Protein AF-A0A959ULF6-F1 (afdb_monomer_lite)

Structure (mmCIF, N/CA/C/O backbone):
data_AF-A0A959ULF6-F1
#
_entry.id   AF-A0A959ULF6-F1
#
loop_
_atom_site.group_PDB
_atom_site.id
_atom_site.type_symbol
_atom_site.label_atom_id
_atom_site.label_alt_id
_atom_site.label_comp_id
_atom_site.label_asym_id
_atom_site.label_entity_id
_atom_site.label_seq_id
_atom_site.pdbx_PDB_ins_code
_atom_site.Cartn_x
_atom_site.Cartn_y
_atom_site.Cartn_z
_atom_site.occupancy
_atom_site.B_iso_or_equiv
_atom_site.auth_seq_id
_atom_site.auth_comp_id
_atom_site.auth_asym_id
_atom_site.auth_atom_id
_atom_site.pdbx_PDB_model_num
ATOM 1 N N . MET A 1 1 ? -5.335 -22.386 24.716 1.00 41.78 1 MET A N 1
ATOM 2 C CA . MET A 1 1 ? -3.888 -22.626 24.497 1.00 41.78 1 MET A CA 1
ATOM 3 C C . MET A 1 1 ? -3.530 -22.444 23.014 1.00 41.78 1 MET A C 1
ATOM 5 O O . MET A 1 1 ? -3.342 -23.422 22.310 1.00 41.78 1 MET A O 1
ATOM 9 N N . LYS A 1 2 ? -3.488 -21.204 22.499 1.00 46.75 2 LYS A N 1
ATOM 10 C CA . LYS A 1 2 ? -3.281 -20.907 21.059 1.00 46.75 2 LYS A CA 1
ATOM 11 C C . LYS A 1 2 ? -2.178 -19.849 20.859 1.00 46.75 2 LYS A C 1
ATOM 13 O O . LYS A 1 2 ? -2.326 -18.931 20.067 1.00 46.75 2 LYS A O 1
ATOM 18 N N . GLY A 1 3 ? -1.118 -19.937 21.671 1.00 54.38 3 GLY A N 1
ATOM 19 C CA . GLY A 1 3 ? -0.104 -18.883 21.826 1.00 54.38 3 GLY A CA 1
ATOM 20 C C . GLY A 1 3 ? 1.306 -19.218 21.330 1.00 54.38 3 GLY A C 1
ATOM 21 O O . GLY A 1 3 ? 2.137 -18.322 21.304 1.00 54.38 3 GLY A O 1
ATOM 22 N N . ASN A 1 4 ? 1.599 -20.460 20.921 1.00 58.84 4 ASN A N 1
ATOM 23 C CA . ASN A 1 4 ? 2.976 -20.844 20.564 1.00 58.84 4 ASN A CA 1
ATOM 24 C C . ASN A 1 4 ? 3.213 -20.979 19.048 1.00 58.84 4 ASN A C 1
ATOM 26 O O . ASN A 1 4 ? 4.299 -20.689 18.560 1.00 58.84 4 ASN A O 1
ATOM 30 N N . SER A 1 5 ? 2.198 -21.350 18.262 1.00 54.22 5 SER A N 1
ATOM 31 C CA . SER A 1 5 ? 2.378 -21.621 16.826 1.00 54.22 5 SER A CA 1
ATOM 32 C C . SER A 1 5 ? 2.643 -20.358 15.998 1.00 54.22 5 SER A C 1
ATOM 34 O O . SER A 1 5 ? 3.479 -20.388 15.105 1.00 54.22 5 SER A O 1
ATOM 36 N N . ALA A 1 6 ? 2.001 -19.227 16.316 1.00 60.16 6 ALA A N 1
ATOM 37 C CA . ALA A 1 6 ? 2.227 -17.965 15.600 1.00 60.16 6 ALA A CA 1
ATOM 38 C C . ALA A 1 6 ? 3.616 -17.365 15.890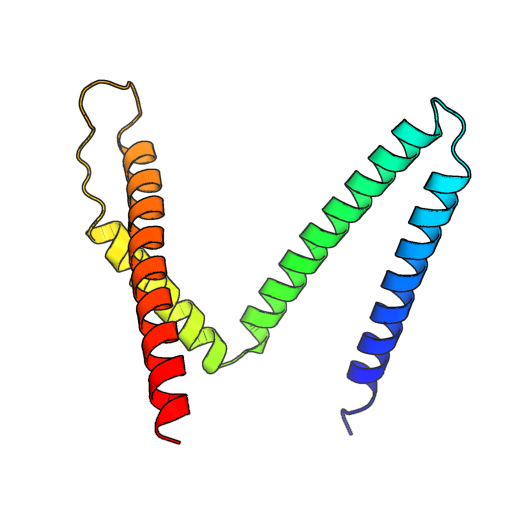 1.00 60.16 6 ALA A C 1
ATOM 40 O O . ALA A 1 6 ? 4.269 -16.842 14.990 1.00 60.16 6 ALA A O 1
ATOM 41 N N . ALA A 1 7 ? 4.100 -17.502 17.130 1.00 60.44 7 ALA A N 1
ATOM 42 C CA . ALA A 1 7 ? 5.442 -17.072 17.518 1.00 60.44 7 ALA A CA 1
ATOM 43 C C . ALA A 1 7 ? 6.532 -17.941 16.869 1.00 60.44 7 ALA A C 1
ATOM 45 O O . ALA A 1 7 ? 7.565 -17.425 16.446 1.00 60.44 7 ALA A O 1
ATOM 46 N N . LEU A 1 8 ? 6.288 -19.250 16.741 1.00 61.25 8 LEU A N 1
ATOM 47 C CA . LEU A 1 8 ? 7.187 -20.170 16.044 1.00 61.25 8 LEU A CA 1
ATOM 48 C C . LEU A 1 8 ? 7.229 -19.896 14.537 1.00 61.25 8 LEU A C 1
ATOM 50 O O . LEU A 1 8 ? 8.318 -19.832 13.978 1.00 61.25 8 LEU A O 1
ATOM 54 N N . VAL A 1 9 ? 6.083 -19.651 13.893 1.00 66.06 9 VAL A N 1
ATOM 55 C CA . VAL A 1 9 ? 6.031 -19.271 12.469 1.00 66.06 9 VAL A CA 1
ATOM 56 C C . VAL A 1 9 ? 6.764 -17.949 12.227 1.00 66.06 9 VAL A C 1
ATOM 58 O O . VAL A 1 9 ? 7.538 -17.856 11.279 1.00 66.06 9 VAL A O 1
ATOM 61 N N . GLY A 1 10 ? 6.597 -16.960 13.113 1.00 69.44 10 GLY A N 1
ATOM 62 C CA . GLY A 1 10 ? 7.327 -15.692 13.039 1.00 69.44 10 GLY A CA 1
ATOM 63 C C . GLY A 1 10 ? 8.842 -15.879 13.136 1.00 69.44 10 GLY A C 1
ATOM 64 O O . GLY A 1 10 ? 9.576 -15.389 12.283 1.00 69.44 10 GLY A O 1
ATOM 65 N N . LYS A 1 11 ? 9.316 -16.664 14.112 1.00 74.38 11 LYS A N 1
ATOM 66 C CA . LYS A 1 11 ? 10.748 -16.962 14.256 1.00 74.38 11 LYS A CA 1
ATOM 67 C C . LYS A 1 11 ? 11.301 -17.746 13.063 1.00 74.38 11 LYS A C 1
ATOM 69 O O . LYS A 1 11 ? 12.363 -17.398 12.561 1.00 74.38 11 LYS A O 1
ATOM 74 N N . VAL A 1 12 ? 10.591 -18.763 12.574 1.00 76.06 12 VAL A N 1
ATOM 75 C CA . VAL A 1 12 ? 11.025 -19.563 11.412 1.00 76.06 12 VAL A CA 1
ATOM 76 C C . VAL A 1 12 ? 11.077 -18.711 10.141 1.00 76.06 12 VAL A C 1
ATOM 78 O O . VAL A 1 12 ? 12.045 -18.804 9.392 1.00 76.06 12 VAL A O 1
ATOM 81 N N . ALA A 1 13 ? 10.102 -17.823 9.927 1.00 74.62 13 ALA A N 1
ATOM 82 C CA . ALA A 1 13 ? 10.119 -16.886 8.806 1.00 74.62 13 ALA A CA 1
ATOM 83 C C . ALA A 1 13 ? 11.306 -15.911 8.886 1.00 74.62 13 ALA A C 1
ATOM 85 O O . ALA A 1 13 ? 11.979 -15.683 7.884 1.00 74.62 13 ALA A O 1
ATOM 86 N N . GLN A 1 14 ? 11.618 -15.386 10.076 1.00 75.12 14 GLN A N 1
ATOM 87 C CA . GLN A 1 14 ? 12.785 -14.518 10.281 1.00 75.12 14 GLN A CA 1
ATOM 88 C C . GLN A 1 14 ? 14.101 -15.234 9.954 1.00 75.12 14 GLN A C 1
ATOM 90 O O . GLN A 1 14 ? 14.952 -14.669 9.269 1.00 75.12 14 GLN A O 1
ATOM 95 N N . TRP A 1 15 ? 14.253 -16.488 10.388 1.00 77.94 15 TRP A N 1
ATOM 96 C CA . TRP A 1 15 ? 15.430 -17.300 10.071 1.00 77.94 15 TRP A CA 1
ATOM 97 C C . TRP A 1 15 ? 15.523 -17.646 8.579 1.00 77.94 15 TRP A C 1
ATOM 99 O O . TRP A 1 15 ? 16.617 -17.614 8.021 1.00 77.94 15 TRP A O 1
ATOM 109 N N . ALA A 1 16 ? 14.397 -17.909 7.910 1.00 78.19 16 ALA A N 1
ATOM 110 C CA . ALA A 1 16 ? 14.365 -18.169 6.471 1.00 78.19 16 ALA A CA 1
ATOM 111 C C . ALA A 1 16 ? 14.781 -16.938 5.649 1.00 78.19 16 ALA A C 1
ATOM 113 O O . ALA A 1 16 ? 15.590 -17.056 4.731 1.00 78.19 16 ALA A O 1
ATOM 114 N N . ILE A 1 17 ? 14.284 -15.749 6.009 1.00 77.31 17 ILE A N 1
ATOM 115 C CA . ILE A 1 17 ? 14.652 -14.487 5.348 1.00 77.31 17 ILE A CA 1
ATOM 116 C C . ILE A 1 17 ? 16.138 -14.175 5.577 1.00 77.31 17 ILE A C 1
ATOM 118 O O . ILE A 1 17 ? 16.840 -13.801 4.637 1.00 77.31 17 ILE A O 1
ATOM 122 N N . ALA A 1 18 ? 16.640 -14.381 6.799 1.00 78.88 18 ALA A N 1
ATOM 123 C CA . ALA A 1 18 ? 18.051 -14.181 7.119 1.00 78.88 18 ALA A CA 1
ATOM 124 C C . ALA A 1 18 ? 18.966 -15.130 6.324 1.00 78.88 18 ALA A C 1
ATOM 126 O O . ALA A 1 18 ? 19.959 -14.685 5.753 1.00 78.88 18 ALA A O 1
ATOM 127 N N . ALA A 1 19 ? 18.612 -16.416 6.225 1.00 80.56 19 ALA A N 1
ATOM 128 C CA . ALA A 1 19 ? 19.371 -17.396 5.448 1.00 80.56 19 ALA A CA 1
ATOM 129 C C . ALA A 1 19 ? 19.409 -17.048 3.950 1.00 80.56 19 ALA A C 1
ATOM 131 O O . ALA A 1 19 ? 20.464 -17.128 3.321 1.00 80.56 19 ALA A O 1
ATOM 132 N N . LEU A 1 20 ? 18.279 -16.604 3.394 1.00 80.00 20 LEU A N 1
ATOM 133 C CA . LEU A 1 20 ? 18.176 -16.186 1.996 1.00 80.00 20 LEU A CA 1
ATOM 134 C C . LEU A 1 20 ? 19.049 -14.949 1.717 1.00 80.00 20 LEU A C 1
ATOM 136 O O . LEU A 1 20 ? 19.756 -14.912 0.712 1.00 80.00 20 LEU A O 1
ATOM 140 N N . GLY A 1 21 ? 19.083 -13.986 2.645 1.00 74.25 21 GLY A N 1
ATOM 141 C CA . GLY A 1 21 ? 19.983 -12.830 2.573 1.00 74.25 21 GLY A CA 1
ATOM 142 C C . GLY A 1 21 ? 21.469 -13.204 2.639 1.00 74.25 21 GLY A C 1
ATOM 143 O O . GLY A 1 21 ? 22.276 -12.656 1.893 1.00 74.25 21 GLY A O 1
ATOM 144 N N . ILE A 1 22 ? 21.844 -14.175 3.476 1.00 81.38 22 ILE A N 1
ATOM 145 C CA . ILE A 1 22 ? 23.235 -14.651 3.579 1.00 81.38 22 ILE A CA 1
ATOM 146 C C . ILE A 1 22 ? 23.687 -15.318 2.272 1.00 81.38 22 ILE A C 1
ATOM 148 O O . ILE A 1 22 ? 24.781 -15.040 1.783 1.00 81.38 22 ILE A O 1
ATOM 152 N N . ILE A 1 23 ? 22.831 -16.144 1.665 1.00 77.62 23 ILE A N 1
ATOM 153 C CA . ILE A 1 23 ? 23.078 -16.757 0.349 1.00 77.62 23 ILE A CA 1
ATOM 154 C C . ILE A 1 23 ? 23.310 -15.691 -0.726 1.00 77.62 23 ILE A C 1
ATOM 156 O O . ILE A 1 23 ? 24.233 -15.813 -1.533 1.00 77.62 23 ILE A O 1
ATOM 160 N N . PHE A 1 24 ? 22.521 -14.618 -0.691 1.00 71.56 24 PHE A N 1
ATOM 161 C CA . PHE A 1 24 ? 22.644 -13.491 -1.610 1.00 71.56 24 PHE A CA 1
ATOM 162 C C . PHE A 1 24 ? 24.021 -12.814 -1.516 1.00 71.56 24 PHE A C 1
ATOM 164 O O . PHE A 1 24 ? 24.662 -12.550 -2.533 1.00 71.56 24 PHE A O 1
ATOM 171 N N . VAL A 1 25 ? 24.515 -12.598 -0.292 1.00 73.50 25 VAL A N 1
ATOM 172 C CA . VAL A 1 25 ? 25.833 -11.996 -0.033 1.00 73.50 25 VAL A CA 1
ATOM 173 C C . VAL A 1 25 ? 26.972 -12.912 -0.489 1.00 73.50 25 VAL A C 1
ATOM 175 O O . VAL A 1 25 ? 27.910 -12.447 -1.133 1.00 73.50 25 VAL A O 1
ATOM 178 N N . ILE A 1 26 ? 26.890 -14.215 -0.211 1.00 74.38 26 ILE A N 1
ATOM 179 C CA . ILE A 1 26 ? 27.941 -15.177 -0.581 1.00 74.38 26 ILE A CA 1
ATOM 180 C C . ILE A 1 26 ? 28.106 -15.261 -2.104 1.00 74.38 26 ILE A C 1
ATOM 182 O O . ILE A 1 26 ? 29.236 -15.304 -2.592 1.00 74.38 26 ILE A O 1
ATOM 186 N N . MET A 1 27 ? 27.011 -15.252 -2.867 1.00 65.88 27 MET A N 1
ATOM 187 C CA . MET A 1 27 ? 27.083 -15.319 -4.330 1.00 65.88 27 MET A CA 1
ATOM 188 C C . MET A 1 27 ? 27.630 -14.036 -4.960 1.00 65.88 27 MET A C 1
ATOM 190 O O . MET A 1 27 ? 28.405 -14.125 -5.910 1.00 65.88 27 MET A O 1
ATOM 194 N N . ILE A 1 28 ? 27.283 -12.863 -4.416 1.00 70.56 28 ILE A N 1
ATOM 195 C CA . ILE A 1 28 ? 27.869 -11.584 -4.850 1.00 70.56 28 ILE A CA 1
ATOM 196 C C . ILE A 1 28 ? 29.385 -11.590 -4.634 1.00 70.56 28 ILE A C 1
ATOM 198 O O . ILE A 1 28 ? 30.132 -11.199 -5.526 1.00 70.56 28 ILE A O 1
ATOM 202 N N . LEU A 1 29 ? 29.844 -12.065 -3.474 1.00 70.81 29 LEU A N 1
ATOM 203 C CA . LEU A 1 29 ? 31.268 -12.072 -3.127 1.00 70.81 29 LEU A CA 1
ATOM 204 C C . LEU A 1 29 ? 32.071 -13.160 -3.859 1.00 70.81 29 LEU A C 1
ATOM 206 O O . LEU A 1 29 ? 33.273 -12.999 -4.046 1.00 70.81 29 LEU A O 1
ATOM 210 N N . SER A 1 30 ? 31.427 -14.251 -4.284 1.00 69.88 30 SER A N 1
ATOM 211 C CA . SER A 1 30 ? 32.088 -15.384 -4.959 1.00 69.88 30 SER A CA 1
ATOM 212 C C . SER A 1 30 ? 32.072 -15.290 -6.493 1.00 69.88 30 SER A C 1
ATOM 214 O O . SER A 1 30 ? 32.615 -16.159 -7.173 1.00 69.88 30 SER A O 1
ATOM 216 N N . GLY A 1 31 ? 31.415 -14.278 -7.063 1.00 63.69 31 GLY A N 1
ATOM 217 C CA . GLY A 1 31 ? 31.172 -14.169 -8.497 1.00 63.69 31 GLY A CA 1
ATOM 218 C C . GLY A 1 31 ? 32.318 -13.520 -9.276 1.00 63.69 31 GLY A C 1
ATOM 219 O O . GLY A 1 31 ? 32.463 -12.303 -9.256 1.00 63.69 31 GLY A O 1
ATOM 220 N N . SER A 1 32 ? 33.084 -14.305 -10.037 1.00 53.28 32 SER A N 1
ATOM 221 C CA . SER A 1 32 ? 34.097 -13.786 -10.964 1.00 53.28 32 SER A CA 1
ATOM 222 C C . SER A 1 32 ? 33.452 -13.139 -12.202 1.00 53.28 32 SER A C 1
ATOM 224 O O . SER A 1 32 ? 32.576 -13.724 -12.843 1.00 53.28 32 SER A O 1
ATOM 226 N N . GLU A 1 33 ? 33.882 -11.901 -12.459 1.00 62.62 33 GLU A N 1
ATOM 227 C CA . GLU A 1 33 ? 33.656 -10.860 -13.495 1.00 62.62 33 GLU A CA 1
ATOM 228 C C . GLU A 1 33 ? 32.584 -10.999 -14.608 1.00 62.62 33 GLU A C 1
ATOM 230 O O . GLU A 1 33 ? 32.109 -9.984 -15.105 1.00 62.62 33 GLU A O 1
ATOM 235 N N . SER A 1 34 ? 32.110 -12.191 -14.977 1.00 57.19 34 SER A N 1
ATOM 236 C CA . SER A 1 34 ? 30.993 -12.391 -15.925 1.00 57.19 34 SER A CA 1
ATOM 237 C C . SER A 1 34 ? 29.874 -13.287 -15.369 1.00 57.19 34 SER A C 1
ATOM 239 O O . SER A 1 34 ? 28.689 -13.074 -15.646 1.00 57.19 34 SER A O 1
ATOM 241 N N . SER A 1 35 ? 30.222 -14.240 -14.500 1.00 59.50 35 SER A N 1
ATOM 242 C CA . SER A 1 35 ? 29.253 -15.118 -13.830 1.00 59.50 35 SER A CA 1
ATOM 243 C C . SER A 1 35 ? 28.676 -14.484 -12.562 1.00 59.50 35 SER A C 1
ATOM 245 O O . SER A 1 35 ? 27.532 -14.759 -12.214 1.00 59.50 35 SER A O 1
ATOM 247 N N . GLY A 1 36 ? 29.422 -13.589 -11.903 1.00 60.31 36 GLY A N 1
ATOM 248 C CA . GLY A 1 36 ? 28.944 -12.877 -10.712 1.00 60.31 36 GLY A CA 1
ATOM 249 C C . GLY A 1 36 ? 27.790 -11.917 -10.990 1.00 60.31 36 GLY A C 1
ATOM 250 O O . GLY A 1 36 ? 26.821 -11.879 -10.237 1.00 60.31 36 GLY A O 1
ATOM 251 N N . ILE A 1 37 ? 27.849 -11.197 -12.113 1.00 64.75 37 ILE A N 1
ATOM 252 C CA . ILE A 1 37 ? 26.805 -10.241 -12.506 1.00 64.75 37 ILE A CA 1
ATOM 253 C C . ILE A 1 37 ? 25.544 -10.984 -12.961 1.00 64.75 37 ILE A C 1
ATOM 255 O O . ILE A 1 37 ? 24.455 -10.682 -12.482 1.00 64.75 37 ILE A O 1
ATOM 259 N N . ASN A 1 38 ? 25.678 -12.000 -13.822 1.00 70.00 38 ASN A N 1
ATOM 260 C CA . ASN A 1 38 ? 24.535 -12.806 -14.266 1.00 70.00 38 ASN A CA 1
ATOM 261 C C . ASN A 1 38 ? 23.920 -13.624 -13.118 1.00 70.00 38 ASN A C 1
ATOM 263 O O . ASN A 1 38 ? 22.699 -13.671 -12.981 1.00 70.00 38 ASN A O 1
ATOM 267 N N . GLY A 1 39 ? 24.749 -14.216 -12.253 1.00 72.12 39 GLY A N 1
ATOM 268 C CA . GLY A 1 39 ? 24.298 -14.936 -11.062 1.00 72.12 39 GLY A CA 1
ATOM 269 C C . GLY A 1 39 ? 23.606 -14.019 -10.050 1.00 72.12 39 GLY A C 1
ATOM 270 O O . GLY A 1 39 ? 22.535 -14.359 -9.549 1.00 72.12 39 GLY A O 1
ATOM 271 N N . GLY A 1 40 ? 24.163 -12.827 -9.815 1.00 69.25 40 GLY A N 1
ATOM 272 C CA . GLY A 1 40 ? 23.572 -11.785 -8.973 1.00 69.25 40 GLY A CA 1
ATOM 273 C C . GLY A 1 40 ? 22.244 -11.248 -9.518 1.00 69.25 40 GLY A C 1
ATOM 274 O O . GLY A 1 40 ? 21.301 -11.019 -8.758 1.00 69.25 40 GLY A O 1
ATOM 275 N N . LEU A 1 41 ? 22.123 -11.101 -10.839 1.00 77.44 41 LEU A N 1
ATOM 276 C CA . LEU A 1 41 ? 20.890 -10.645 -11.482 1.00 77.44 41 LEU A CA 1
ATOM 277 C C . LEU A 1 41 ? 19.793 -11.719 -11.437 1.00 77.44 41 LEU A C 1
ATOM 279 O O . LEU A 1 41 ? 18.646 -11.412 -11.114 1.00 77.44 41 LEU A O 1
ATOM 283 N N . PHE A 1 42 ? 20.142 -12.985 -11.687 1.00 78.50 42 PHE A N 1
ATOM 284 C CA . PHE A 1 42 ? 19.198 -14.104 -11.632 1.00 78.5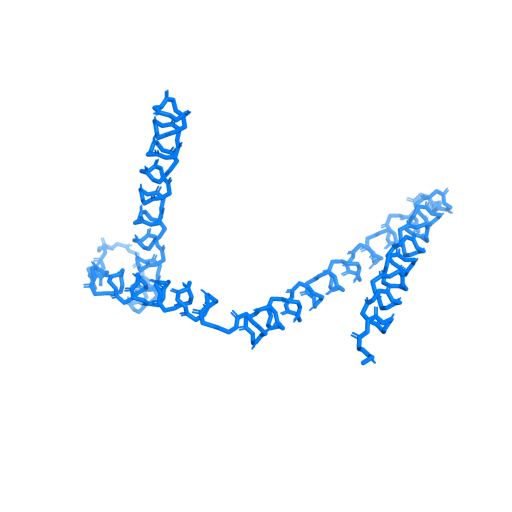0 42 PHE A CA 1
ATOM 285 C C . PHE A 1 42 ? 18.615 -14.288 -10.226 1.00 78.50 42 PHE A C 1
ATOM 287 O O . PHE A 1 42 ? 17.399 -14.398 -10.059 1.00 78.50 42 PHE A O 1
ATOM 294 N N . ILE A 1 43 ? 19.463 -14.239 -9.194 1.00 71.25 43 ILE A N 1
ATOM 295 C CA . ILE A 1 43 ? 19.003 -14.356 -7.807 1.00 71.25 43 ILE A CA 1
ATOM 296 C C . ILE A 1 43 ? 18.211 -13.117 -7.360 1.00 71.25 43 ILE A C 1
ATOM 298 O O . ILE A 1 43 ? 17.239 -13.262 -6.624 1.00 71.25 43 ILE A O 1
ATOM 302 N N . SER A 1 44 ? 18.546 -11.915 -7.852 1.00 78.69 44 SER A N 1
ATOM 303 C CA . SER A 1 44 ? 17.749 -10.697 -7.623 1.00 78.69 44 SER A CA 1
ATOM 304 C C . SER A 1 44 ? 16.351 -10.812 -8.219 1.00 78.69 44 SER A C 1
ATOM 306 O O . SER A 1 44 ? 15.381 -10.412 -7.582 1.00 78.69 44 SER A O 1
ATOM 308 N N . TYR A 1 45 ? 16.226 -11.398 -9.412 1.00 81.88 45 TYR A N 1
ATOM 309 C CA . TYR A 1 45 ? 14.930 -11.621 -10.049 1.00 81.88 45 TYR A CA 1
ATOM 310 C C . TYR A 1 45 ? 14.082 -12.633 -9.267 1.00 81.88 45 TYR A C 1
ATOM 312 O O . TYR A 1 45 ? 12.898 -12.400 -9.030 1.00 81.88 45 TYR A O 1
ATOM 320 N N . ILE A 1 46 ? 14.702 -13.716 -8.785 1.00 81.44 46 ILE A N 1
ATOM 321 C CA . ILE A 1 46 ? 14.044 -14.696 -7.909 1.00 81.44 46 ILE A CA 1
ATOM 322 C C . ILE A 1 46 ? 13.630 -14.057 -6.579 1.00 81.44 46 ILE A C 1
ATOM 324 O O . ILE A 1 46 ? 12.503 -14.256 -6.132 1.00 81.44 46 ILE A O 1
ATOM 328 N N . ALA A 1 47 ? 14.509 -13.270 -5.955 1.00 80.69 47 ALA A N 1
ATOM 329 C CA . ALA A 1 47 ? 14.218 -12.575 -4.706 1.00 80.69 47 ALA A CA 1
ATOM 330 C C . ALA A 1 47 ? 13.085 -11.556 -4.885 1.00 80.69 47 ALA A C 1
ATOM 332 O O . ALA A 1 47 ? 12.171 -11.509 -4.066 1.00 80.69 47 ALA A O 1
ATOM 333 N N . PHE A 1 48 ? 13.091 -10.792 -5.979 1.00 81.94 48 PHE A N 1
ATOM 334 C CA . PHE A 1 48 ? 12.014 -9.868 -6.323 1.00 81.94 48 PHE A CA 1
ATOM 335 C C . PHE A 1 48 ? 10.689 -10.604 -6.544 1.00 81.94 48 PHE A C 1
ATOM 337 O O . PHE A 1 48 ? 9.670 -10.208 -5.981 1.00 81.94 48 PHE A O 1
ATOM 344 N N . GLY A 1 49 ? 10.705 -11.712 -7.291 1.00 83.69 49 GLY A N 1
ATOM 345 C CA . GLY A 1 49 ? 9.532 -12.559 -7.496 1.00 83.69 49 GLY A CA 1
ATOM 346 C C . GLY A 1 49 ? 8.983 -13.121 -6.184 1.00 83.69 49 GLY A C 1
ATOM 347 O O . GLY A 1 49 ? 7.783 -13.039 -5.930 1.00 83.69 49 GLY A O 1
ATOM 348 N N . LEU A 1 50 ? 9.855 -13.621 -5.304 1.00 82.25 50 LEU A N 1
ATOM 349 C CA . LEU A 1 50 ? 9.464 -14.121 -3.987 1.00 82.25 50 LEU A CA 1
ATOM 350 C C . LEU A 1 50 ? 8.875 -13.006 -3.118 1.00 82.25 50 LEU A C 1
ATOM 352 O O . LEU A 1 50 ? 7.818 -13.193 -2.524 1.00 82.25 50 LEU A O 1
ATOM 356 N N . CYS A 1 51 ? 9.516 -11.838 -3.076 1.00 80.44 51 CYS A N 1
ATOM 357 C CA . CYS A 1 51 ? 9.012 -10.671 -2.360 1.00 80.44 51 CYS A CA 1
ATOM 358 C C . CYS A 1 51 ? 7.645 -10.234 -2.887 1.00 80.44 51 CYS A C 1
ATOM 360 O O . CYS A 1 51 ? 6.758 -9.961 -2.085 1.00 80.44 51 CYS A O 1
ATOM 362 N N . ALA A 1 52 ? 7.446 -10.215 -4.206 1.00 83.31 52 ALA A N 1
ATOM 363 C CA . ALA A 1 52 ? 6.161 -9.889 -4.810 1.00 83.31 52 ALA A CA 1
ATOM 364 C C . ALA A 1 52 ? 5.078 -10.890 -4.384 1.00 83.31 52 ALA A C 1
ATOM 366 O O . ALA A 1 52 ? 4.016 -10.486 -3.916 1.00 83.31 52 ALA A O 1
ATOM 367 N N . VAL A 1 53 ? 5.359 -12.195 -4.456 1.00 85.00 53 VAL A N 1
ATOM 368 C CA . VAL A 1 53 ? 4.414 -13.240 -4.033 1.00 85.00 53 VAL A CA 1
ATOM 369 C C . VAL A 1 53 ? 4.105 -13.135 -2.541 1.00 85.00 53 VAL A C 1
ATOM 371 O O . VAL A 1 53 ? 2.938 -13.145 -2.156 1.00 85.00 53 VAL A O 1
ATOM 374 N N . VAL A 1 54 ? 5.121 -12.990 -1.689 1.00 79.69 54 VAL A N 1
ATOM 375 C CA . VAL A 1 54 ? 4.942 -12.850 -0.238 1.00 79.69 54 VAL A CA 1
ATOM 376 C C . VAL A 1 54 ? 4.155 -11.583 0.086 1.00 79.69 54 VAL A C 1
ATOM 378 O O . VAL A 1 54 ? 3.224 -11.652 0.881 1.00 79.69 54 VAL A O 1
ATOM 381 N N . ALA A 1 55 ? 4.460 -10.450 -0.550 1.00 80.62 55 ALA A N 1
ATOM 382 C CA . ALA A 1 55 ? 3.730 -9.201 -0.360 1.00 80.62 55 ALA A CA 1
ATOM 383 C C . ALA A 1 55 ? 2.255 -9.337 -0.758 1.00 80.62 55 ALA A C 1
ATOM 385 O O . ALA A 1 55 ? 1.382 -8.888 -0.017 1.00 80.62 55 ALA A O 1
ATOM 386 N N . LEU A 1 56 ? 1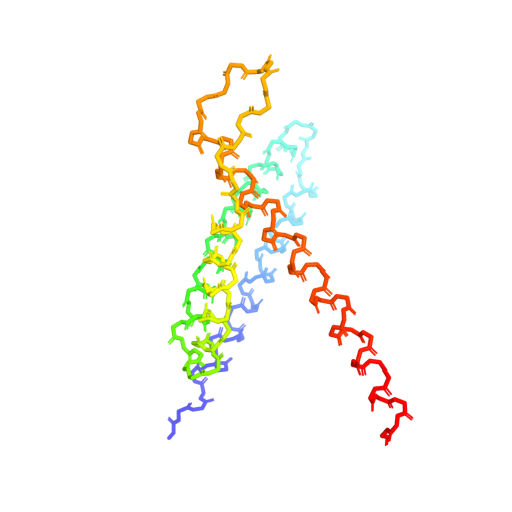.960 -10.009 -1.875 1.00 84.19 56 LEU A N 1
ATOM 387 C CA . LEU A 1 56 ? 0.586 -10.292 -2.291 1.00 84.19 56 LEU A CA 1
ATOM 388 C C . LEU A 1 56 ? -0.124 -11.208 -1.292 1.00 84.19 56 LEU A C 1
ATOM 390 O O . LEU A 1 56 ? -1.218 -10.885 -0.839 1.00 84.19 56 LEU A O 1
ATOM 394 N N . VAL A 1 57 ? 0.501 -12.316 -0.889 1.00 81.31 57 VAL A N 1
ATOM 395 C CA . VAL A 1 57 ? -0.089 -13.274 0.058 1.00 81.31 57 VAL A CA 1
ATOM 396 C C . VAL A 1 57 ? -0.325 -12.631 1.426 1.00 81.31 57 VAL A C 1
ATOM 398 O O . VAL A 1 57 ? -1.406 -12.781 1.990 1.00 81.31 57 VAL A O 1
ATOM 401 N N . PHE A 1 58 ? 0.635 -11.868 1.953 1.00 75.31 58 PHE A N 1
ATOM 402 C CA . PHE A 1 58 ? 0.471 -11.138 3.213 1.00 75.31 58 PHE A CA 1
ATOM 403 C C . PHE A 1 58 ? -0.572 -10.033 3.111 1.00 75.31 58 PHE A C 1
ATOM 405 O O . PHE A 1 58 ? -1.334 -9.845 4.056 1.00 75.31 58 PHE A O 1
ATOM 412 N N . SER A 1 59 ? -0.637 -9.328 1.981 1.00 74.12 59 SER A N 1
ATOM 413 C CA . SER A 1 59 ? -1.681 -8.338 1.730 1.00 74.12 59 SER A CA 1
ATOM 414 C C . SER A 1 59 ? -3.062 -8.997 1.736 1.00 74.12 59 SER A C 1
ATOM 416 O O . SER A 1 59 ? -3.938 -8.566 2.482 1.00 74.12 59 SER A O 1
ATOM 418 N N . LEU A 1 60 ? -3.244 -10.118 1.025 1.00 76.06 60 LEU A N 1
ATOM 419 C CA . LEU A 1 60 ? -4.507 -10.863 1.015 1.00 76.06 60 LEU A CA 1
ATOM 420 C C . LEU A 1 60 ? -4.869 -11.413 2.399 1.00 76.06 60 LEU A C 1
ATOM 422 O O . LEU A 1 60 ? -6.007 -11.269 2.839 1.00 76.06 60 LEU A O 1
ATOM 426 N N . ILE A 1 61 ? -3.920 -12.018 3.116 1.00 73.62 61 ILE A N 1
ATOM 427 C CA . ILE A 1 61 ? -4.165 -12.528 4.470 1.00 73.62 61 ILE A CA 1
ATOM 428 C C . ILE A 1 61 ? -4.480 -11.372 5.424 1.00 73.62 61 ILE A C 1
ATOM 430 O O . ILE A 1 61 ? -5.388 -11.496 6.241 1.00 73.62 61 ILE A O 1
ATOM 434 N N . GLY A 1 62 ? -3.791 -10.234 5.322 1.00 70.06 62 GLY A N 1
ATOM 435 C CA . GLY A 1 62 ? -4.067 -9.030 6.112 1.00 70.06 62 GLY A CA 1
ATOM 436 C C . GLY A 1 62 ? -5.452 -8.444 5.827 1.00 70.06 62 GLY A C 1
ATOM 437 O O . GLY A 1 62 ? -6.159 -8.032 6.750 1.00 70.06 62 GLY A O 1
ATOM 438 N N . VAL A 1 63 ? -5.878 -8.494 4.563 1.00 70.75 63 VAL A N 1
ATOM 439 C CA . VAL A 1 63 ? -7.224 -8.114 4.129 1.00 70.75 63 VAL A CA 1
ATOM 440 C C . VAL A 1 63 ? -8.289 -9.053 4.716 1.00 70.75 63 VAL A C 1
ATOM 442 O O . VAL A 1 63 ? -9.274 -8.605 5.300 1.00 70.75 63 VAL A O 1
ATOM 445 N N . LEU A 1 64 ? -8.080 -10.365 4.618 1.00 66.94 64 LEU A N 1
ATOM 446 C CA . LEU A 1 64 ? -9.051 -11.374 5.054 1.00 66.94 64 LEU A CA 1
ATOM 447 C C . LEU A 1 64 ? -9.100 -11.548 6.582 1.00 66.94 64 LEU A C 1
ATOM 449 O O . LEU A 1 64 ? -10.147 -11.878 7.136 1.00 66.94 64 LEU A O 1
ATOM 453 N N . SER A 1 65 ? -7.989 -11.312 7.284 1.00 69.31 65 SER A N 1
ATOM 454 C CA . SER A 1 65 ? -7.884 -11.487 8.742 1.00 69.31 65 SER A CA 1
ATOM 455 C C . SER A 1 65 ? -8.250 -10.240 9.552 1.00 69.31 65 SER A C 1
ATOM 457 O O . SER A 1 65 ? -8.545 -10.345 10.742 1.00 69.31 65 SER A O 1
ATOM 459 N N . GLY A 1 66 ? -8.267 -9.058 8.932 1.00 65.81 66 GLY A N 1
ATOM 460 C CA . GLY A 1 66 ? -8.407 -7.783 9.640 1.00 65.81 66 GLY A CA 1
ATOM 461 C C . GLY A 1 66 ? -9.826 -7.401 10.089 1.00 65.81 66 GLY A C 1
ATOM 462 O O . GLY A 1 66 ? -10.031 -6.319 10.652 1.00 65.81 66 GLY A O 1
ATOM 463 N N . GLY A 1 67 ? -10.815 -8.275 9.876 1.00 73.62 67 GLY A N 1
ATOM 464 C CA . GLY A 1 67 ? -12.179 -8.120 10.385 1.00 73.62 67 GLY A CA 1
ATOM 465 C C . GLY A 1 67 ? -12.798 -6.748 10.074 1.00 73.62 67 GLY A C 1
ATOM 466 O O . GLY A 1 67 ? -12.667 -6.214 8.975 1.00 73.62 67 GLY A O 1
ATOM 467 N N . LYS A 1 68 ? -13.469 -6.144 11.064 1.00 61.56 68 LYS A N 1
ATOM 468 C CA . LYS A 1 68 ? -14.239 -4.895 10.891 1.00 61.56 68 LYS A CA 1
ATOM 469 C C . LYS A 1 68 ? -13.387 -3.667 10.533 1.00 61.56 68 LYS A C 1
ATOM 471 O O . LYS A 1 68 ? -13.871 -2.792 9.825 1.00 61.56 68 LYS A O 1
ATOM 476 N N . LYS A 1 69 ? -12.134 -3.586 11.000 1.00 65.94 69 LYS A N 1
ATOM 477 C CA . LYS A 1 69 ? -11.267 -2.415 10.754 1.00 65.94 69 LYS A CA 1
ATOM 478 C C . LYS A 1 69 ? -10.711 -2.404 9.335 1.00 65.94 69 LYS A C 1
ATOM 480 O O . LYS A 1 69 ? -10.714 -1.364 8.686 1.00 65.94 69 LYS A O 1
ATOM 485 N N . THR A 1 70 ? -10.305 -3.565 8.839 1.00 72.44 70 THR A N 1
ATOM 486 C CA . THR A 1 70 ? -9.854 -3.708 7.455 1.00 72.44 70 THR A CA 1
ATOM 487 C C . THR A 1 70 ? -10.995 -3.530 6.464 1.00 72.44 70 THR A C 1
ATOM 489 O O . THR A 1 70 ? -10.814 -2.854 5.456 1.00 72.44 70 THR A O 1
ATOM 492 N N . LEU A 1 71 ? -12.195 -4.029 6.779 1.00 69.06 71 LEU A N 1
ATOM 493 C CA . LEU A 1 71 ? -13.371 -3.808 5.937 1.00 69.06 71 LEU A CA 1
ATOM 494 C C . LEU A 1 71 ? -13.740 -2.319 5.833 1.00 69.06 71 LEU A C 1
ATOM 496 O O . LEU A 1 71 ? -14.164 -1.870 4.776 1.00 69.06 71 LEU A O 1
ATOM 500 N N . MET A 1 72 ? -13.526 -1.540 6.898 1.00 71.44 72 MET A N 1
ATOM 501 C CA . MET A 1 72 ? -13.748 -0.092 6.884 1.00 71.44 72 MET A CA 1
ATOM 502 C C . MET A 1 72 ? -12.701 0.650 6.039 1.00 71.44 72 MET A C 1
ATOM 504 O O . MET A 1 72 ? -13.050 1.584 5.325 1.00 71.44 72 MET A O 1
ATOM 508 N N . GLY A 1 73 ? -11.439 0.205 6.062 1.00 74.44 73 GLY A N 1
ATOM 509 C CA . GLY A 1 73 ? -10.389 0.737 5.186 1.00 74.44 73 GLY A CA 1
ATOM 510 C C . GLY A 1 73 ? -10.638 0.424 3.707 1.00 74.44 73 GLY A C 1
ATOM 511 O O . GLY A 1 73 ? -10.575 1.316 2.867 1.00 74.44 73 GLY A O 1
ATOM 512 N N . ILE A 1 74 ? -10.998 -0.824 3.395 1.00 77.19 74 ILE A N 1
ATOM 513 C CA . ILE A 1 74 ? -11.325 -1.260 2.027 1.00 77.19 74 ILE A CA 1
ATOM 514 C C . ILE A 1 74 ? -12.610 -0.596 1.533 1.00 77.19 74 ILE A C 1
ATOM 516 O O . ILE A 1 74 ? -12.655 -0.126 0.403 1.00 77.19 74 ILE A O 1
ATOM 520 N N . GLY A 1 75 ? -13.639 -0.515 2.377 1.00 77.12 75 GLY A N 1
ATOM 521 C CA . GLY A 1 75 ? -14.889 0.167 2.056 1.00 77.12 75 GLY A CA 1
ATOM 522 C C . GLY A 1 75 ? -14.678 1.658 1.801 1.00 77.12 75 GLY A C 1
ATOM 523 O O . GLY A 1 75 ? -15.178 2.180 0.811 1.00 77.12 75 GLY A O 1
ATOM 524 N N . GLY A 1 76 ? -13.876 2.331 2.634 1.00 77.69 76 GLY A N 1
ATOM 525 C CA . GLY A 1 76 ? -13.505 3.731 2.423 1.00 77.69 76 GLY A CA 1
ATOM 526 C C . GLY A 1 76 ? -12.751 3.946 1.110 1.00 77.69 76 GLY A C 1
ATOM 527 O O . GLY A 1 76 ? -13.082 4.854 0.354 1.00 77.69 76 GLY A O 1
ATOM 528 N N . PHE A 1 77 ? -11.796 3.069 0.791 1.00 78.06 77 PHE A N 1
ATOM 529 C CA . PHE A 1 77 ? -11.080 3.109 -0.484 1.00 78.06 77 PHE A CA 1
ATOM 530 C C . PHE A 1 77 ? -12.011 2.863 -1.681 1.00 78.06 77 PHE A C 1
ATOM 532 O O . PHE A 1 77 ? -11.956 3.602 -2.656 1.00 78.06 77 PHE A O 1
ATOM 539 N N . ALA A 1 78 ? -12.923 1.891 -1.593 1.00 80.44 78 ALA A N 1
ATOM 540 C CA . ALA A 1 78 ? -13.892 1.603 -2.650 1.00 80.44 78 ALA A CA 1
ATOM 541 C C . ALA A 1 78 ? -14.858 2.773 -2.902 1.00 80.44 78 ALA A C 1
ATOM 543 O O . ALA A 1 78 ? -15.150 3.090 -4.054 1.00 80.44 78 ALA A O 1
ATOM 544 N N . VAL A 1 79 ? -15.318 3.453 -1.846 1.00 80.19 79 VAL A N 1
ATOM 545 C CA . VAL A 1 79 ? -16.140 4.667 -1.971 1.00 80.19 79 VAL A CA 1
ATOM 546 C C . VAL A 1 79 ? -15.355 5.786 -2.653 1.00 80.19 79 VAL A C 1
ATOM 548 O O . VAL A 1 79 ? -15.888 6.441 -3.542 1.00 80.19 79 VAL A O 1
ATOM 551 N N . LEU A 1 80 ? -14.080 5.977 -2.304 1.00 80.31 80 LEU A N 1
ATOM 552 C CA . LEU A 1 80 ? -13.223 6.961 -2.968 1.00 80.31 80 LEU A CA 1
ATOM 553 C C . LEU A 1 80 ? -12.992 6.622 -4.444 1.00 80.31 80 LEU A C 1
ATOM 555 O O . LEU A 1 80 ? -13.061 7.520 -5.277 1.00 80.31 80 LEU A O 1
ATOM 559 N N . CYS A 1 81 ? -12.799 5.345 -4.786 1.00 76.38 81 CYS A N 1
ATOM 560 C CA . CYS A 1 81 ? -12.729 4.894 -6.177 1.00 76.38 81 CYS A CA 1
ATOM 561 C C . CYS A 1 81 ? -14.018 5.210 -6.942 1.00 76.38 81 CYS A C 1
ATOM 563 O O . CYS A 1 81 ? -13.948 5.685 -8.069 1.00 76.38 81 CYS A O 1
ATOM 565 N N . LEU A 1 82 ? -15.188 4.988 -6.334 1.00 76.75 82 LEU A N 1
ATOM 566 C CA . LEU A 1 82 ? -16.475 5.328 -6.945 1.00 76.75 82 LEU A CA 1
ATOM 567 C C . LEU A 1 82 ? -16.620 6.836 -7.152 1.00 76.75 82 LEU A C 1
ATOM 569 O O . LEU A 1 82 ? -17.029 7.261 -8.226 1.00 76.75 82 LEU A O 1
ATOM 573 N N . VAL A 1 83 ? -16.247 7.650 -6.164 1.00 76.75 83 VAL A N 1
ATOM 574 C CA . VAL A 1 83 ? -16.268 9.115 -6.287 1.00 76.75 83 VAL A CA 1
ATOM 575 C C . VAL A 1 83 ? -15.309 9.580 -7.384 1.00 76.75 83 VAL A C 1
ATOM 577 O O . VAL A 1 83 ? -15.697 10.383 -8.226 1.00 76.75 83 VAL A O 1
ATOM 580 N N . ALA A 1 84 ? -14.094 9.033 -7.434 1.00 72.62 84 ALA A N 1
ATOM 581 C CA . ALA A 1 84 ? -13.120 9.350 -8.472 1.00 72.62 84 ALA A CA 1
ATOM 582 C C . ALA A 1 84 ? -13.580 8.900 -9.865 1.00 72.62 84 ALA A C 1
ATOM 584 O O . ALA A 1 84 ? -13.352 9.619 -10.828 1.00 72.62 84 ALA A O 1
ATOM 585 N N . TYR A 1 85 ? -14.261 7.756 -9.982 1.00 66.81 85 TYR A N 1
ATOM 586 C CA . TYR A 1 85 ? -14.819 7.271 -11.247 1.00 66.81 85 TYR A CA 1
ATOM 587 C C . TYR A 1 85 ? -16.020 8.099 -11.715 1.00 66.81 85 TYR A C 1
ATOM 589 O O . TYR A 1 85 ? -16.154 8.359 -12.903 1.00 66.81 85 TYR A O 1
ATOM 597 N N . LEU A 1 86 ? -16.876 8.551 -10.792 1.00 71.31 86 LEU A N 1
ATOM 598 C CA . LEU A 1 86 ? -18.010 9.429 -11.102 1.00 71.31 86 LEU A CA 1
ATOM 599 C C . LEU A 1 86 ? -17.566 10.854 -11.458 1.00 71.31 86 LEU A C 1
ATOM 601 O O . LEU A 1 86 ? -18.210 11.508 -12.272 1.00 71.31 86 LEU A O 1
ATOM 605 N N . MET A 1 87 ? -16.481 11.339 -10.848 1.00 67.75 87 MET A N 1
ATOM 606 C CA . MET A 1 87 ? -15.863 12.624 -11.189 1.00 67.75 87 MET A CA 1
ATOM 607 C C . MET A 1 87 ? -14.966 12.541 -12.430 1.00 67.75 87 MET A C 1
ATOM 609 O O . MET A 1 87 ? -14.687 13.572 -13.042 1.00 67.75 87 MET A O 1
ATOM 613 N N . ALA A 1 88 ? -14.513 11.343 -12.811 1.00 59.47 88 ALA A N 1
ATOM 614 C CA . ALA A 1 88 ? -13.780 11.119 -14.049 1.00 59.47 88 ALA A CA 1
ATOM 615 C C . ALA A 1 88 ? -14.736 11.265 -15.241 1.00 59.47 88 ALA A C 1
ATOM 617 O O . ALA A 1 88 ? -15.497 10.360 -15.583 1.00 59.47 88 ALA A O 1
ATOM 618 N N . SER A 1 89 ? -14.704 12.443 -15.859 1.00 53.16 89 SER A N 1
ATOM 619 C CA . SER A 1 89 ? -15.470 12.748 -17.065 1.00 53.16 89 SER A CA 1
ATOM 620 C C . SER A 1 89 ? -14.842 12.094 -18.306 1.00 53.16 89 SER A C 1
ATOM 622 O O . SER A 1 89 ? -13.621 12.031 -18.427 1.00 53.16 89 SER A O 1
ATOM 624 N N . ASP A 1 90 ? -15.683 11.658 -19.250 1.00 49.16 90 ASP A N 1
ATOM 625 C CA . ASP A 1 90 ? -15.345 11.043 -20.555 1.00 49.16 90 ASP A CA 1
ATOM 626 C C . ASP A 1 90 ? -14.791 12.047 -21.594 1.00 49.16 90 ASP A C 1
ATOM 628 O O . ASP A 1 90 ? -14.848 11.826 -22.805 1.00 49.16 90 ASP A O 1
ATOM 632 N N . SER A 1 91 ? -14.299 13.207 -21.158 1.00 42.69 91 SER A N 1
ATOM 633 C CA . SER A 1 91 ? -13.804 14.234 -22.072 1.00 42.69 91 SER A CA 1
ATOM 634 C C . SER A 1 91 ? -12.416 13.854 -22.584 1.00 42.69 91 SER A C 1
ATOM 636 O O . SER A 1 91 ? -11.403 14.110 -21.934 1.00 42.69 91 SER A O 1
ATOM 638 N N . VAL A 1 92 ? -12.388 13.232 -23.763 1.00 47.56 92 VAL A N 1
ATOM 639 C CA . VAL A 1 92 ? -11.198 13.104 -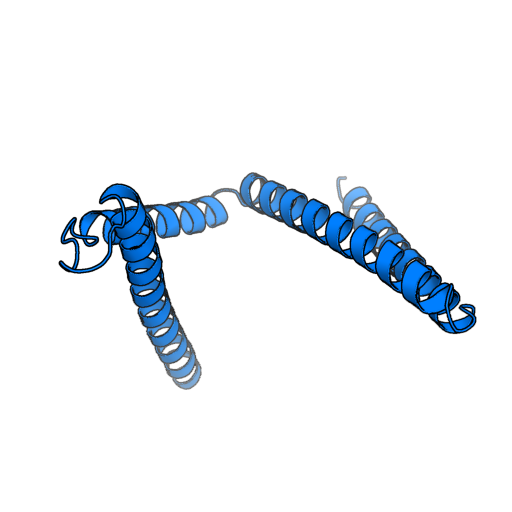24.608 1.00 47.56 92 VAL A CA 1
ATOM 640 C C . VAL A 1 92 ? -10.661 14.499 -24.932 1.00 47.56 92 VAL A C 1
ATOM 642 O O . VAL A 1 92 ? -11.292 15.266 -25.657 1.00 47.56 92 VAL A O 1
ATOM 645 N N . GLU A 1 93 ? -9.486 14.827 -24.394 1.00 48.47 93 GLU A N 1
ATOM 646 C CA . GLU A 1 93 ? -8.666 15.931 -24.890 1.00 48.47 93 GLU A CA 1
ATOM 647 C C . GLU A 1 93 ? -8.354 15.641 -26.364 1.00 48.47 93 GLU A C 1
ATOM 649 O O . GLU A 1 93 ? -7.604 14.725 -26.713 1.00 48.47 93 GLU A O 1
ATOM 654 N N . THR A 1 94 ? -9.030 16.379 -27.239 1.00 50.56 94 THR A N 1
ATOM 655 C CA . THR A 1 94 ? -8.978 16.255 -28.693 1.00 50.56 94 THR A CA 1
ATOM 656 C C . THR A 1 94 ? -7.544 16.442 -29.190 1.00 50.56 94 THR A C 1
ATOM 658 O O . THR A 1 94 ? -7.062 17.571 -29.268 1.00 50.56 94 THR A O 1
ATOM 661 N N . GLY A 1 95 ? -6.858 15.349 -29.534 1.00 54.09 95 GLY A N 1
ATOM 662 C CA . GLY A 1 95 ? -5.529 15.418 -30.154 1.00 54.09 95 GLY A CA 1
ATOM 663 C C . GLY A 1 95 ? -4.679 14.149 -30.087 1.00 54.09 95 GLY A C 1
ATOM 664 O O . GLY A 1 95 ? -3.733 14.034 -30.860 1.00 54.09 95 GLY A O 1
ATOM 665 N N . TRP A 1 96 ? -5.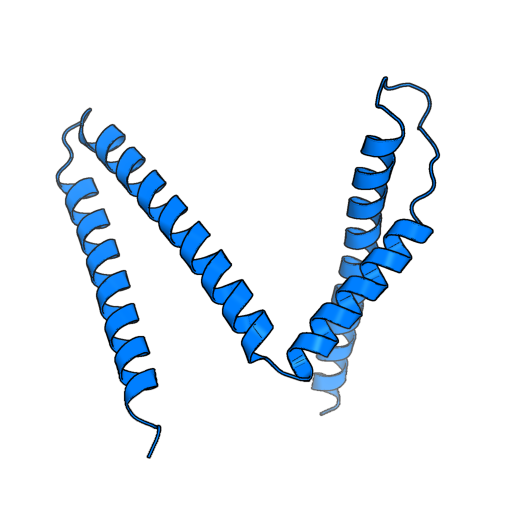011 13.188 -29.221 1.00 50.59 96 TRP A N 1
ATOM 666 C CA . TRP A 1 96 ? -4.294 11.912 -29.125 1.00 50.59 96 TRP A CA 1
ATOM 667 C C . TRP A 1 96 ? -5.257 10.761 -29.408 1.00 50.59 96 TRP A C 1
ATOM 669 O O . TRP A 1 96 ? -6.325 10.697 -28.804 1.00 50.59 96 TRP A O 1
ATOM 679 N N . ASP A 1 97 ? -4.887 9.880 -30.339 1.00 48.12 97 ASP A N 1
ATOM 680 C CA . ASP A 1 97 ? -5.646 8.694 -30.769 1.00 48.12 97 ASP A CA 1
ATOM 681 C C . ASP A 1 97 ? -5.662 7.622 -29.662 1.00 48.12 97 ASP A C 1
ATOM 683 O O . ASP A 1 97 ? -5.067 6.551 -29.762 1.00 48.12 97 ASP A O 1
ATOM 687 N N . ILE A 1 98 ? -6.271 7.967 -28.530 1.00 53.53 98 ILE A N 1
ATOM 688 C CA . ILE A 1 98 ? -6.477 7.091 -27.385 1.00 53.53 98 ILE A CA 1
ATOM 689 C C . ILE A 1 98 ? -7.963 6.761 -27.338 1.00 53.53 98 ILE A C 1
ATOM 691 O O . ILE A 1 98 ? -8.811 7.647 -27.255 1.00 53.53 98 ILE A O 1
ATOM 695 N N . THR A 1 99 ? -8.277 5.465 -27.371 1.00 58.59 99 THR A N 1
ATOM 696 C CA . THR A 1 99 ? -9.628 4.950 -27.129 1.00 58.59 99 THR A CA 1
ATOM 697 C C . THR A 1 99 ? -10.184 5.538 -25.831 1.00 58.59 99 THR A C 1
ATOM 699 O O . THR A 1 99 ? -9.530 5.469 -24.788 1.00 58.59 99 THR A O 1
ATOM 702 N N . SER A 1 100 ? -11.393 6.099 -25.901 1.00 59.50 100 SER A N 1
ATOM 703 C CA . SER A 1 100 ? -12.079 6.844 -24.834 1.00 59.50 100 SER A CA 1
ATOM 704 C C . SER A 1 100 ? -12.026 6.140 -23.472 1.00 59.50 100 SER A C 1
ATOM 706 O O . SER A 1 100 ? -11.783 6.775 -22.446 1.00 59.50 100 SER A O 1
ATOM 708 N N . ASP A 1 101 ? -12.133 4.808 -23.477 1.00 61.38 101 ASP A N 1
ATOM 709 C CA . ASP A 1 101 ? -12.079 3.983 -22.271 1.00 61.38 101 ASP A CA 1
ATOM 710 C C . ASP A 1 101 ? -10.741 4.100 -21.527 1.00 61.38 101 ASP A C 1
ATOM 712 O O . ASP A 1 101 ? -10.727 4.354 -20.323 1.00 61.38 101 ASP A O 1
ATOM 716 N N . THR A 1 102 ? -9.601 3.976 -22.214 1.00 62.72 102 THR A N 1
ATOM 717 C CA . THR A 1 102 ? -8.270 4.037 -21.580 1.00 62.72 102 THR A CA 1
ATOM 718 C C . THR A 1 102 ? -8.013 5.401 -20.942 1.00 62.72 102 THR A C 1
ATOM 720 O O . THR A 1 102 ? -7.473 5.472 -19.837 1.00 62.72 102 THR A O 1
ATOM 723 N N . SER A 1 103 ? -8.457 6.482 -21.591 1.00 62.78 103 SER A N 1
ATOM 724 C CA . SER A 1 103 ? -8.342 7.843 -21.051 1.00 62.78 103 SER A CA 1
ATOM 725 C C . SER A 1 103 ? -9.106 7.994 -19.732 1.00 62.78 103 SER A C 1
ATOM 727 O O . SER A 1 103 ? -8.589 8.547 -18.761 1.00 62.78 103 SER A O 1
ATOM 729 N N . LYS A 1 104 ? -10.302 7.406 -19.642 1.00 66.00 104 LYS A N 1
ATOM 730 C CA . LYS A 1 104 ? -11.146 7.456 -18.446 1.00 66.00 104 LYS A CA 1
ATOM 731 C C . LYS A 1 104 ? -10.590 6.643 -17.277 1.00 66.00 104 LYS A C 1
ATOM 733 O O . LYS A 1 104 ? -10.671 7.092 -16.135 1.00 66.00 104 LYS A O 1
ATOM 738 N N . TRP A 1 105 ? -9.949 5.501 -17.533 1.00 72.19 105 TRP A N 1
ATOM 739 C CA . TRP A 1 105 ? -9.234 4.747 -16.492 1.00 72.19 105 TRP A CA 1
ATOM 740 C C . TRP A 1 105 ? -8.037 5.523 -15.930 1.00 72.19 105 TRP A C 1
ATOM 742 O O . TRP A 1 105 ? -7.816 5.529 -14.717 1.00 72.19 105 TRP A O 1
ATOM 752 N N . ILE A 1 106 ? -7.290 6.214 -16.795 1.00 76.06 106 ILE A N 1
ATOM 753 C CA . ILE A 1 106 ? -6.152 7.050 -16.391 1.00 76.06 106 ILE A CA 1
ATOM 754 C C . ILE A 1 106 ? -6.642 8.293 -15.634 1.00 76.06 106 ILE A C 1
ATOM 756 O O . ILE A 1 106 ? -6.106 8.607 -14.571 1.00 76.06 106 ILE A O 1
ATOM 760 N N . GLY A 1 107 ? -7.694 8.957 -16.124 1.00 72.25 107 GLY A N 1
ATOM 761 C CA . GLY A 1 107 ? -8.330 10.104 -15.472 1.00 72.25 107 GLY A CA 1
ATOM 762 C C . GLY A 1 107 ? -8.915 9.757 -14.102 1.00 72.25 107 GLY A C 1
ATOM 763 O O . GLY A 1 107 ? -8.706 10.496 -13.141 1.00 72.25 107 GLY A O 1
ATOM 764 N N . MET A 1 108 ? -9.550 8.589 -13.968 1.00 78.88 108 MET A N 1
ATOM 765 C CA . MET A 1 108 ? -9.977 8.047 -12.675 1.00 78.88 108 MET A CA 1
ATOM 766 C C . MET A 1 108 ? -8.782 7.813 -11.746 1.00 78.88 108 MET A C 1
ATOM 768 O O . MET A 1 108 ? -8.836 8.196 -10.579 1.00 78.88 108 MET A O 1
ATOM 772 N N . GLY A 1 109 ? -7.703 7.197 -12.240 1.00 77.88 109 GLY A N 1
ATOM 773 C CA . GLY A 1 109 ? -6.503 6.926 -11.446 1.00 77.88 109 GLY A CA 1
ATOM 774 C C . GLY A 1 109 ? -5.841 8.204 -10.923 1.00 77.88 109 GLY A C 1
ATOM 775 O O . GLY A 1 109 ? -5.548 8.303 -9.730 1.00 77.88 109 GLY A O 1
ATOM 776 N N . LEU A 1 110 ? -5.666 9.206 -11.790 1.00 79.94 110 LEU A N 1
ATOM 777 C CA . LEU A 1 110 ? -5.147 10.521 -11.405 1.00 79.94 110 LEU A CA 1
ATOM 778 C C . LEU A 1 110 ? -6.092 11.241 -10.436 1.00 79.94 110 LEU A C 1
ATOM 780 O O . LEU A 1 110 ? -5.644 11.744 -9.408 1.00 79.94 110 LEU A O 1
ATOM 784 N N . GLY A 1 111 ? -7.396 11.262 -10.721 1.00 81.38 111 GLY A N 1
ATOM 785 C CA . GLY A 1 111 ? -8.400 11.889 -9.859 1.00 81.38 111 GLY A CA 1
ATOM 786 C C . GLY A 1 111 ? -8.432 11.275 -8.459 1.00 81.38 111 GLY A C 1
ATOM 787 O O . GLY A 1 111 ? -8.410 11.993 -7.458 1.00 81.38 111 GLY A O 1
ATOM 788 N N . LEU A 1 112 ? -8.387 9.943 -8.373 1.00 81.75 112 LEU A N 1
ATOM 789 C CA . LEU A 1 112 ? -8.304 9.215 -7.110 1.00 81.75 112 LEU A CA 1
ATOM 790 C C . LEU A 1 112 ? -7.020 9.553 -6.345 1.00 81.75 112 LEU A C 1
ATOM 792 O O . LEU A 1 112 ? -7.068 9.777 -5.134 1.00 81.75 112 LEU A O 1
ATOM 796 N N . PHE A 1 113 ? -5.884 9.622 -7.045 1.00 82.81 113 PHE A N 1
ATOM 797 C CA . PHE A 1 113 ? -4.606 9.996 -6.448 1.00 82.81 113 PHE A CA 1
ATOM 798 C C . PHE A 1 113 ? -4.649 11.408 -5.855 1.00 82.81 113 PHE A C 1
ATOM 800 O O . PHE A 1 113 ? -4.236 11.588 -4.712 1.00 82.81 113 PHE A O 1
ATOM 807 N N . TYR A 1 114 ? -5.205 12.392 -6.569 1.00 83.25 114 TYR A N 1
ATOM 808 C CA . TYR A 1 114 ? -5.325 13.760 -6.057 1.00 83.25 114 TYR A CA 1
ATOM 809 C C . TYR A 1 114 ? -6.231 13.858 -4.827 1.00 83.25 114 TYR A C 1
ATOM 811 O O . TYR A 1 114 ? -5.878 14.536 -3.860 1.00 83.25 114 TYR A O 1
ATOM 819 N N . ILE A 1 115 ? -7.365 13.151 -4.823 1.00 83.12 115 ILE A N 1
ATOM 820 C CA . ILE A 1 115 ? -8.281 13.122 -3.673 1.00 83.12 115 ILE A CA 1
ATOM 821 C C . ILE A 1 115 ? -7.593 12.497 -2.455 1.00 83.12 115 ILE A C 1
ATOM 823 O O . ILE A 1 115 ? -7.634 13.058 -1.359 1.00 83.12 115 ILE A O 1
ATOM 827 N N . LEU A 1 116 ? -6.923 11.356 -2.640 1.00 85.44 116 LEU A N 1
ATOM 828 C CA . LEU A 1 116 ? -6.188 10.685 -1.569 1.00 85.44 116 LEU A CA 1
ATOM 829 C C . LEU A 1 116 ? -5.013 11.520 -1.065 1.00 85.44 116 LEU A C 1
ATOM 831 O O . LEU A 1 116 ? -4.785 11.577 0.141 1.00 85.44 116 LEU A O 1
ATOM 835 N N . PHE A 1 117 ? -4.293 12.194 -1.959 1.00 85.31 117 PHE A N 1
ATOM 836 C CA . PHE A 1 117 ? -3.185 13.071 -1.602 1.00 85.31 117 PHE A CA 1
ATOM 837 C C . PHE A 1 117 ? -3.655 14.253 -0.746 1.00 85.31 117 PHE A C 1
ATOM 839 O O . PHE A 1 117 ? -3.078 14.519 0.309 1.00 85.31 117 PHE A O 1
ATOM 846 N N . GLY A 1 118 ? -4.749 14.912 -1.141 1.00 88.19 118 GLY A N 1
ATOM 847 C CA . GLY A 1 118 ? -5.356 15.986 -0.353 1.00 88.19 118 GLY A CA 1
ATOM 848 C C . GLY A 1 118 ? -5.858 15.502 1.011 1.00 88.19 118 GLY A C 1
ATOM 849 O O . GLY A 1 118 ? -5.575 16.126 2.034 1.00 88.19 118 GLY A O 1
ATOM 850 N N . ALA A 1 119 ? -6.540 14.354 1.048 1.00 85.75 119 ALA A N 1
ATOM 851 C CA . ALA A 1 119 ? -7.012 13.749 2.291 1.00 85.75 119 ALA A CA 1
ATOM 852 C C . ALA A 1 119 ? -5.855 13.360 3.228 1.00 85.75 119 ALA A C 1
ATOM 854 O O . ALA A 1 119 ? -5.936 13.591 4.433 1.00 85.75 119 ALA A O 1
ATOM 855 N N . ALA A 1 120 ? -4.761 12.818 2.685 1.00 85.81 120 ALA A N 1
ATOM 856 C CA . ALA A 1 120 ? -3.564 12.477 3.445 1.00 85.81 120 ALA A CA 1
ATOM 857 C C . ALA A 1 120 ? -2.885 13.726 4.020 1.00 85.81 120 ALA A C 1
ATOM 859 O O . ALA A 1 120 ? -2.560 13.750 5.206 1.00 85.81 120 ALA A O 1
ATOM 860 N N . ALA A 1 121 ? -2.732 14.783 3.217 1.00 89.25 121 ALA A N 1
ATOM 861 C CA . ALA A 1 121 ? -2.182 16.052 3.683 1.00 89.25 121 ALA A CA 1
ATOM 862 C C . ALA A 1 121 ? -3.026 16.644 4.826 1.00 89.25 121 ALA A C 1
ATOM 864 O O . ALA A 1 121 ? -2.487 16.992 5.875 1.00 89.25 121 ALA A O 1
ATOM 865 N N . ALA A 1 122 ? -4.354 16.681 4.675 1.00 88.25 122 ALA A N 1
ATOM 866 C CA . ALA A 1 122 ? -5.260 17.147 5.724 1.00 88.25 122 ALA A CA 1
ATOM 867 C C . ALA A 1 122 ? -5.177 16.284 6.996 1.00 88.25 122 ALA A C 1
ATOM 869 O O . ALA A 1 122 ? -5.119 16.819 8.103 1.00 88.25 122 ALA A O 1
ATOM 870 N N . ALA A 1 123 ? -5.122 14.957 6.852 1.00 88.31 123 ALA A N 1
ATOM 871 C CA . ALA A 1 123 ? -5.004 14.033 7.977 1.00 88.31 123 ALA A CA 1
ATOM 872 C C . ALA A 1 123 ? -3.693 14.222 8.752 1.00 88.31 123 ALA A C 1
ATOM 874 O O . ALA A 1 123 ? -3.703 14.183 9.982 1.00 88.31 123 ALA A O 1
ATOM 875 N N . ILE A 1 124 ? -2.581 14.468 8.051 1.00 89.75 124 ILE A N 1
ATOM 876 C CA . ILE A 1 124 ? -1.288 14.768 8.676 1.00 89.75 124 ILE A CA 1
ATOM 877 C C . ILE A 1 124 ? -1.373 16.089 9.443 1.00 89.75 124 ILE A C 1
ATOM 879 O O . ILE A 1 124 ? -1.019 16.120 10.617 1.00 89.75 124 ILE A O 1
ATOM 883 N N . LEU A 1 125 ? -1.903 17.155 8.835 1.00 89.12 125 LEU A N 1
ATOM 884 C CA . LEU A 1 125 ? -2.033 18.459 9.497 1.00 89.12 125 LEU A CA 1
ATOM 885 C C . LEU A 1 125 ? -2.899 18.382 10.761 1.00 89.12 125 LEU A C 1
ATOM 887 O O . LEU A 1 125 ? -2.515 18.902 11.804 1.00 89.12 125 LEU A O 1
ATOM 891 N N . ILE A 1 126 ? -4.040 17.691 10.702 1.00 88.19 126 ILE A N 1
ATOM 892 C CA . ILE A 1 126 ? -4.907 17.483 11.872 1.00 88.19 126 ILE A CA 1
ATOM 893 C C . ILE A 1 126 ? -4.208 16.601 12.916 1.00 88.19 126 ILE A C 1
ATOM 895 O O . ILE A 1 126 ? -4.324 16.856 14.115 1.00 88.19 126 ILE A O 1
ATOM 899 N N . GLY A 1 127 ? -3.470 15.577 12.483 1.00 88.00 127 GLY A N 1
ATOM 900 C CA . GLY A 1 127 ? -2.689 14.706 13.360 1.00 88.00 127 GLY A CA 1
ATOM 901 C C . GLY A 1 127 ? -1.600 15.457 14.126 1.00 88.00 127 GLY A C 1
ATOM 902 O O . GLY A 1 127 ? -1.453 15.261 15.329 1.00 88.00 127 GLY A O 1
ATOM 903 N N . GLU A 1 128 ? -0.886 16.359 13.456 1.00 85.50 128 GLU A N 1
ATOM 904 C CA . GLU A 1 128 ? 0.141 17.205 14.068 1.00 85.50 128 GLU A CA 1
ATOM 905 C C . GLU A 1 128 ? -0.480 18.269 14.989 1.00 85.50 128 GLU A C 1
ATOM 907 O O . GLU A 1 128 ? -0.064 18.411 16.135 1.00 85.50 128 GLU A O 1
ATOM 912 N N . VAL A 1 129 ? -1.545 18.957 14.560 1.00 85.25 129 VAL A N 1
ATOM 913 C CA . VAL A 1 129 ? -2.227 19.968 15.391 1.00 85.25 129 VAL A CA 1
ATOM 914 C C . VAL A 1 129 ? -2.855 19.340 16.638 1.00 85.25 129 VAL A C 1
ATOM 916 O O . VAL A 1 129 ? -2.692 19.855 17.740 1.00 85.25 129 VAL A O 1
ATOM 919 N N . SER A 1 130 ? -3.536 18.201 16.509 1.00 79.94 130 SER A N 1
ATOM 920 C CA . SER A 1 130 ? -4.153 17.517 17.656 1.00 79.94 130 SER A CA 1
ATOM 921 C C . SER A 1 130 ? -3.135 16.949 18.649 1.00 79.94 130 SER A C 1
ATOM 923 O O . SER A 1 130 ? -3.453 16.830 19.830 1.00 79.94 130 SER A O 1
ATOM 925 N N . ARG A 1 131 ? -1.910 16.642 18.200 1.00 77.75 131 ARG A N 1
ATOM 926 C CA . ARG A 1 131 ? -0.784 16.281 19.074 1.00 77.75 131 ARG A CA 1
ATOM 927 C C . ARG A 1 131 ? -0.239 17.457 19.873 1.00 77.75 131 ARG A C 1
ATOM 929 O O . ARG A 1 131 ? 0.309 17.224 20.937 1.00 77.75 131 ARG A O 1
ATOM 936 N N . LEU A 1 132 ? -0.373 18.687 19.381 1.00 77.50 132 LEU A N 1
ATOM 937 C CA . LEU A 1 132 ? 0.060 19.889 20.103 1.00 77.50 132 LEU A CA 1
ATOM 938 C C . LEU A 1 132 ? -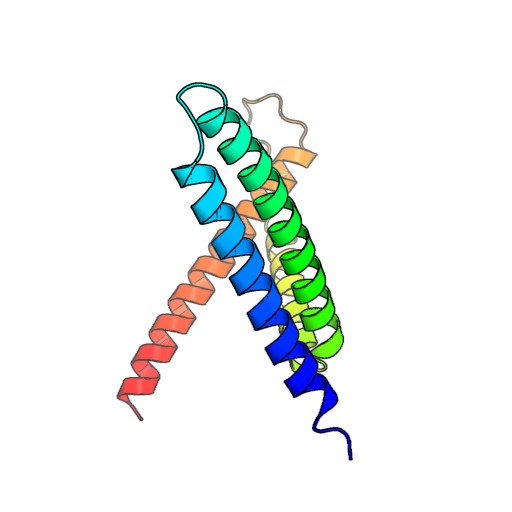0.942 20.320 21.183 1.00 77.50 132 LEU A C 1
ATOM 940 O O . LEU A 1 132 ? -0.564 20.982 22.144 1.00 77.50 132 LEU A O 1
ATOM 944 N N . PHE A 1 133 ? -2.215 19.947 21.031 1.00 76.00 133 PHE A N 1
ATOM 945 C CA . PHE A 1 133 ? -3.278 20.228 22.003 1.00 76.00 133 PHE A CA 1
ATOM 946 C C . PHE A 1 133 ? -3.501 19.102 23.029 1.00 76.00 133 PHE A C 1
ATOM 948 O O . PHE A 1 133 ? -4.419 19.205 23.847 1.00 76.00 133 PHE A O 1
ATOM 955 N N . LYS A 1 134 ? -2.699 18.033 22.995 1.00 53.94 134 LYS A N 1
ATOM 956 C CA . LYS A 1 134 ? -2.767 16.897 23.920 1.00 53.94 134 LYS A CA 1
ATOM 957 C C . LYS A 1 134 ? -1.445 16.709 24.647 1.00 53.94 134 LYS A C 1
ATOM 959 O O . LYS A 1 134 ? -1.510 16.305 25.828 1.00 53.94 134 LYS A O 1
#

Sequence (134 aa):
MKGNSAALVGKVAQWAIAALGIIFVIMILSGSESSGINGGLFISYIAFGLCAVVALVFSLIGVLSGGKKTLMGIGGFAVLCLVAYLMASDSVETGWDITSDTSKWIGMGLGLFYILFGAAAAAILIGEVSRLFK

Foldseek 3Di:
DPPVPVVVVVVVVVVVVVVLVVVLVVLCVPDPDPRSVVVNVVSVVVVVVVCVVVVVVCVVCCLVVVPPVSCVVVVVLVVLLVVLLVVQDLDDPPDDPDDSVVSSVVSSVVSSVVVVVVVVVVVVVCVVVVVVVD

pLDDT: mean 72.06, std 11.22, range [41.78, 89.75]

Radius of gyration: 23.03 Å; chains: 1; bounding box: 52×43×55 Å

Secondary structure (DSSP, 8-state):
--SSHHHHHHHHHHHHHHHHHHHHHHHHHH--TTHHHHHHHHHHHHHHHHHHHHHHHHHHHHHHHSHHHHHHHHHHHHHHHHHHHHH------TTS---HHHHHHHHHHHHHHHHHHHHHHHHHHHHHHHHH--